Protein AF-A0A919ZHT2-F1 (afdb_monomer_lite)

pLDDT: mean 91.33, std 4.39, range [69.31, 95.06]

Structure (mmCIF, N/CA/C/O backbone):
data_AF-A0A919ZHT2-F1
#
_entry.id   AF-A0A919ZHT2-F1
#
loop_
_atom_site.group_PDB
_atom_site.id
_atom_site.type_symbol
_atom_site.label_atom_id
_atom_site.label_alt_id
_atom_site.label_comp_id
_atom_site.label_asym_id
_atom_site.label_entity_id
_atom_site.label_seq_id
_atom_site.pdbx_PDB_ins_code
_atom_site.Cartn_x
_atom_site.Cartn_y
_atom_site.Cartn_z
_atom_site.occupancy
_atom_site.B_iso_or_equiv
_atom_site.auth_seq_id
_atom_site.auth_comp_id
_atom_site.auth_asym_id
_atom_site.auth_atom_id
_atom_site.pdbx_PDB_model_num
ATOM 1 N N . MET A 1 1 ? -2.912 8.154 2.592 1.00 90.12 1 MET A N 1
ATOM 2 C CA . MET A 1 1 ? -4.132 7.624 1.928 1.00 90.12 1 MET A CA 1
ATOM 3 C C . MET A 1 1 ? -4.386 6.206 2.411 1.00 90.12 1 MET A C 1
ATOM 5 O O . MET A 1 1 ? -3.441 5.595 2.908 1.00 90.12 1 MET A O 1
ATOM 9 N N . LYS A 1 2 ? -5.602 5.668 2.299 1.00 94.19 2 LYS A N 1
ATOM 10 C CA . LYS A 1 2 ? -5.851 4.268 2.691 1.00 94.19 2 LYS A CA 1
ATOM 11 C C . LYS A 1 2 ? -5.399 3.309 1.589 1.00 94.19 2 LYS A C 1
ATOM 13 O O . LYS A 1 2 ? -5.570 3.604 0.409 1.00 94.19 2 LYS A O 1
ATOM 18 N N . LEU A 1 3 ? -4.859 2.143 1.956 1.00 93.44 3 LEU A N 1
ATOM 19 C CA . LEU A 1 3 ? -4.460 1.121 0.975 1.00 93.44 3 LEU A CA 1
ATOM 20 C C . LEU A 1 3 ? -5.641 0.702 0.081 1.00 93.44 3 LEU A C 1
ATOM 22 O O . LEU A 1 3 ? -5.465 0.517 -1.121 1.00 93.44 3 LEU A O 1
ATOM 26 N N . GLN A 1 4 ? -6.854 0.641 0.637 1.00 95.06 4 GLN A N 1
ATOM 27 C CA . GLN A 1 4 ? -8.082 0.395 -0.125 1.00 95.06 4 GLN A CA 1
ATOM 28 C C . GLN A 1 4 ? -8.308 1.404 -1.266 1.00 95.06 4 GLN A C 1
ATOM 30 O O . GLN A 1 4 ? -8.708 1.013 -2.360 1.00 95.06 4 GLN A O 1
ATOM 35 N N . GLU A 1 5 ? -8.035 2.690 -1.040 1.00 94.50 5 GLU A N 1
ATOM 36 C CA . GLU A 1 5 ? -8.185 3.730 -2.067 1.00 94.50 5 GLU A CA 1
ATOM 37 C C . GLU A 1 5 ? -7.198 3.502 -3.214 1.00 94.50 5 GLU A C 1
ATOM 39 O O . GLU A 1 5 ? -7.571 3.603 -4.380 1.00 94.50 5 GLU A O 1
ATOM 44 N N . LEU A 1 6 ? -5.960 3.126 -2.883 1.00 91.62 6 LEU A N 1
ATOM 45 C CA 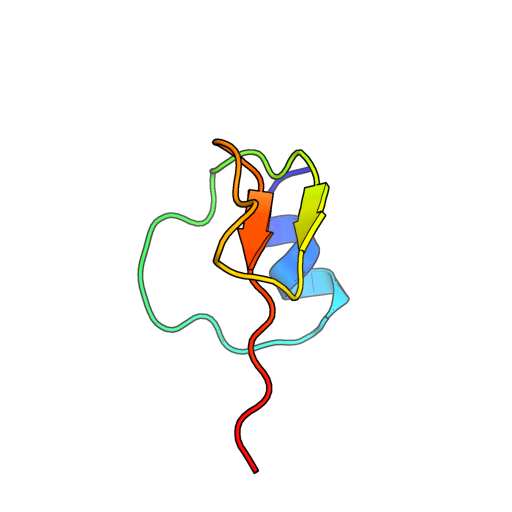. LEU A 1 6 ? -4.920 2.840 -3.868 1.00 91.62 6 LEU A CA 1
ATOM 46 C C . LEU A 1 6 ? -5.265 1.602 -4.711 1.00 91.62 6 LEU A C 1
ATOM 48 O O . LEU A 1 6 ? -5.124 1.629 -5.932 1.00 91.62 6 LEU A O 1
ATOM 52 N N . ILE A 1 7 ? -5.762 0.537 -4.074 1.00 93.50 7 ILE A N 1
ATOM 53 C CA . ILE A 1 7 ? -6.219 -0.683 -4.760 1.00 93.50 7 ILE A CA 1
ATOM 54 C C . ILE A 1 7 ? -7.328 -0.352 -5.765 1.00 93.50 7 ILE A C 1
ATOM 56 O O . ILE A 1 7 ? -7.266 -0.787 -6.917 1.00 93.50 7 ILE A O 1
ATOM 60 N N . ASN A 1 8 ? -8.303 0.455 -5.341 1.00 93.94 8 ASN A N 1
ATOM 61 C CA . ASN A 1 8 ? -9.417 0.873 -6.185 1.00 93.94 8 ASN A CA 1
ATOM 62 C C . ASN A 1 8 ? -8.958 1.759 -7.350 1.00 93.94 8 ASN A C 1
ATOM 64 O O . ASN A 1 8 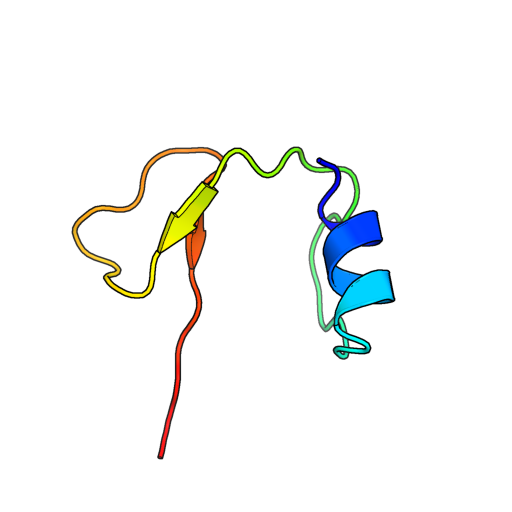? -9.450 1.588 -8.456 1.00 93.94 8 ASN A O 1
ATOM 68 N N . GLN A 1 9 ? -8.010 2.677 -7.138 1.00 94.12 9 GLN A N 1
ATOM 69 C CA . GLN A 1 9 ? -7.501 3.557 -8.198 1.00 94.12 9 GLN A CA 1
ATOM 70 C C . GLN A 1 9 ? -6.665 2.814 -9.246 1.00 94.12 9 GLN A C 1
ATOM 72 O O . GLN A 1 9 ? -6.732 3.139 -10.429 1.00 94.12 9 GLN A O 1
ATOM 77 N N . LEU A 1 10 ? -5.870 1.829 -8.822 1.00 91.12 10 LEU A N 1
ATOM 78 C CA . LEU A 1 10 ? -4.983 1.077 -9.713 1.00 91.12 10 LEU A CA 1
ATOM 79 C C . LEU A 1 10 ? -5.663 -0.136 -10.366 1.00 91.12 10 LEU A C 1
ATOM 81 O O . LEU A 1 10 ? -5.039 -0.804 -11.187 1.00 91.12 10 LEU A O 1
ATOM 85 N N . HIS A 1 11 ? -6.913 -0.439 -9.993 1.00 93.00 11 HIS A N 1
ATOM 86 C CA . HIS A 1 11 ? -7.643 -1.640 -10.417 1.00 93.00 11 HIS A CA 1
ATOM 87 C C . HIS A 1 11 ? -6.824 -2.933 -10.245 1.00 93.00 11 HIS A C 1
ATOM 89 O O . HIS A 1 11 ? -6.837 -3.823 -11.099 1.00 93.00 11 HIS A O 1
ATOM 95 N N . VAL A 1 12 ? -6.090 -3.046 -9.135 1.00 90.94 12 VAL A N 1
ATOM 96 C CA . VAL A 1 12 ? -5.267 -4.226 -8.841 1.00 90.94 12 VAL A CA 1
ATOM 97 C C . VAL A 1 12 ? -6.037 -5.242 -8.008 1.00 90.94 12 VAL A C 1
ATOM 99 O O . VAL A 1 12 ? -6.901 -4.903 -7.202 1.00 90.94 12 VAL A O 1
ATOM 102 N N . LYS A 1 13 ? -5.697 -6.522 -8.166 1.00 94.25 13 LYS A N 1
ATOM 103 C CA . LYS A 1 13 ? -6.252 -7.584 -7.327 1.00 94.25 13 LYS A CA 1
ATOM 104 C C . LYS A 1 13 ? -5.552 -7.599 -5.968 1.00 94.25 13 LYS A C 1
ATOM 106 O O . LYS A 1 13 ? -4.333 -7.732 -5.896 1.00 94.25 13 LYS A O 1
ATOM 111 N N . HIS A 1 14 ? -6.335 -7.530 -4.899 1.00 92.75 14 HIS A N 1
ATOM 112 C CA . HIS A 1 14 ? -5.861 -7.748 -3.537 1.00 92.75 14 HIS A CA 1
ATOM 113 C C . HIS A 1 14 ? -5.943 -9.237 -3.174 1.00 92.75 14 HIS A C 1
ATOM 115 O O . HIS A 1 14 ? -6.980 -9.868 -3.386 1.00 92.75 14 HIS A O 1
ATOM 121 N N . THR A 1 15 ? -4.855 -9.802 -2.646 1.00 94.38 15 THR A N 1
ATOM 122 C CA . THR A 1 15 ? -4.763 -11.243 -2.352 1.00 94.38 15 THR A CA 1
ATOM 123 C C . THR A 1 15 ? -4.980 -11.555 -0.873 1.00 94.38 15 THR A C 1
ATOM 125 O O . THR A 1 15 ? -5.748 -12.460 -0.560 1.00 94.38 15 THR A O 1
ATOM 128 N N . ASN A 1 16 ? -4.312 -10.843 0.042 1.00 93.56 16 ASN A N 1
ATOM 129 C CA . ASN A 1 16 ? -4.460 -11.020 1.490 1.00 93.56 16 ASN A CA 1
ATOM 130 C C . ASN A 1 16 ? -4.051 -9.752 2.258 1.00 93.56 16 ASN A C 1
ATOM 132 O O . ASN A 1 16 ? -3.410 -8.875 1.687 1.00 93.56 16 ASN A O 1
ATOM 136 N N . GLY A 1 17 ? -4.360 -9.716 3.558 1.00 92.88 17 GLY A N 1
ATOM 137 C CA . GLY A 1 17 ? -3.958 -8.639 4.466 1.00 92.88 17 GLY A CA 1
ATOM 138 C C . GLY A 1 17 ? -5.073 -7.632 4.747 1.00 92.88 17 GLY A C 1
ATOM 139 O O . GLY A 1 17 ? -6.179 -7.746 4.222 1.00 92.88 17 GLY A O 1
ATOM 140 N N . ASP A 1 18 ? -4.788 -6.670 5.623 1.00 94.00 18 ASP A N 1
ATOM 141 C CA . ASP A 1 18 ? -5.710 -5.579 5.944 1.00 94.00 18 ASP A CA 1
ATOM 142 C C . ASP A 1 18 ? -5.543 -4.421 4.947 1.00 94.00 18 ASP A C 1
ATOM 144 O O . ASP A 1 18 ? -4.433 -3.949 4.694 1.00 94.00 18 ASP A O 1
ATOM 148 N N . THR A 1 19 ? -6.656 -3.940 4.393 1.00 94.25 19 THR A N 1
ATOM 149 C CA . THR A 1 19 ? -6.697 -2.798 3.468 1.00 94.25 19 THR A CA 1
ATOM 150 C C . THR A 1 19 ? -6.982 -1.467 4.164 1.00 94.25 19 THR A C 1
ATOM 152 O O . THR A 1 19 ? -6.869 -0.414 3.530 1.00 94.25 19 THR A O 1
ATOM 155 N N . ASN A 1 20 ? -7.325 -1.477 5.455 1.00 95.00 20 ASN A N 1
ATOM 156 C CA . ASN A 1 20 ? -7.572 -0.279 6.262 1.00 95.00 20 ASN A CA 1
ATOM 157 C C . ASN A 1 20 ? -6.283 0.319 6.867 1.00 95.00 20 ASN A C 1
ATOM 159 O O . ASN A 1 20 ? -6.303 1.005 7.892 1.00 95.00 20 ASN A O 1
ATOM 163 N N . VAL A 1 21 ? -5.144 0.105 6.215 1.00 93.38 21 VAL A N 1
ATOM 164 C CA . VAL A 1 21 ? -3.851 0.664 6.625 1.00 93.38 21 VAL A CA 1
ATOM 165 C C . VAL A 1 21 ? -3.579 1.998 5.933 1.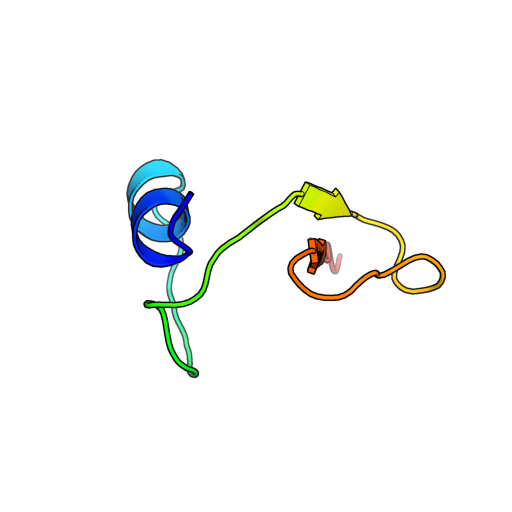00 93.38 21 VAL A C 1
ATOM 167 O O . VAL A 1 21 ? -4.027 2.238 4.808 1.00 93.38 21 VAL A O 1
ATOM 170 N N . GLU A 1 22 ? -2.852 2.887 6.611 1.00 94.75 22 GLU A N 1
ATOM 171 C CA . GLU A 1 22 ? -2.359 4.120 5.997 1.00 94.75 22 GLU A CA 1
ATOM 172 C C . GLU A 1 22 ? -1.105 3.860 5.165 1.00 94.75 22 GLU A C 1
ATOM 174 O O . GLU A 1 22 ? -0.147 3.233 5.617 1.00 94.75 22 GLU A O 1
ATOM 179 N N . VAL A 1 23 ? -1.112 4.399 3.951 1.00 92.94 23 VAL A N 1
ATOM 180 C CA . VAL A 1 23 ? 0.037 4.452 3.053 1.00 92.94 23 VAL A CA 1
ATOM 181 C C . VAL A 1 23 ? 0.622 5.860 3.103 1.00 92.94 23 VAL A C 1
ATOM 183 O O . VAL A 1 23 ? -0.081 6.839 2.814 1.00 92.94 23 VAL A O 1
ATOM 186 N N . SER A 1 24 ? 1.903 5.943 3.470 1.00 92.94 24 SER A N 1
ATOM 187 C CA . SER A 1 24 ? 2.677 7.185 3.606 1.00 92.94 24 SER A CA 1
ATOM 188 C C . SER A 1 24 ? 3.649 7.431 2.444 1.00 92.94 24 SER A C 1
ATOM 190 O O . SER A 1 24 ? 4.125 8.550 2.272 1.00 92.94 24 SER A O 1
ATOM 192 N N . GLY A 1 25 ? 3.924 6.416 1.620 1.00 91.62 25 GLY A N 1
ATOM 193 C CA . GLY A 1 25 ? 4.794 6.531 0.450 1.00 91.62 25 GLY A CA 1
ATOM 194 C C . GLY A 1 25 ? 4.894 5.234 -0.350 1.00 91.62 25 GLY A C 1
ATOM 195 O O . GLY A 1 25 ? 4.343 4.208 0.049 1.00 91.62 25 GLY A O 1
ATOM 196 N N . VAL A 1 26 ? 5.614 5.279 -1.472 1.00 89.88 26 VAL A N 1
ATOM 197 C CA . VAL A 1 26 ? 5.862 4.131 -2.360 1.00 89.88 26 VAL A CA 1
ATOM 198 C C . VAL A 1 26 ? 7.368 3.984 -2.593 1.00 89.88 26 VAL A C 1
ATOM 200 O O . VAL A 1 26 ? 8.062 4.981 -2.779 1.00 89.88 26 VAL A O 1
ATOM 203 N N . SER A 1 27 ? 7.875 2.751 -2.598 1.00 92.69 27 SER A N 1
ATOM 204 C CA . SER A 1 27 ? 9.262 2.418 -2.945 1.00 92.69 27 SER A CA 1
ATOM 205 C C . SER A 1 27 ? 9.309 1.242 -3.919 1.00 92.69 27 SER A C 1
ATOM 207 O O . SER A 1 27 ? 8.449 0.368 -3.881 1.00 92.69 27 SER A O 1
ATOM 209 N N . ILE A 1 28 ? 10.342 1.199 -4.763 1.00 92.44 28 ILE A N 1
ATOM 210 C CA . ILE A 1 28 ? 10.715 0.026 -5.578 1.00 92.44 28 ILE A CA 1
ATOM 211 C C . ILE A 1 28 ? 11.960 -0.692 -5.031 1.00 92.44 28 ILE A C 1
ATOM 213 O O . ILE A 1 28 ? 12.329 -1.761 -5.507 1.00 92.44 28 ILE A O 1
ATOM 217 N N . HIS A 1 29 ? 12.617 -0.104 -4.027 1.00 92.00 29 HIS A N 1
ATOM 218 C CA . HIS A 1 29 ? 13.811 -0.647 -3.386 1.00 92.00 29 HIS A CA 1
ATOM 219 C C . HIS A 1 29 ? 13.429 -1.182 -2.009 1.00 92.00 29 HIS A C 1
ATOM 221 O O . HIS A 1 29 ? 12.960 -0.432 -1.147 1.00 92.00 29 HIS A O 1
ATOM 227 N N . SER A 1 30 ? 13.630 -2.479 -1.789 1.00 89.44 30 SER A N 1
ATOM 228 C CA . SER A 1 30 ? 13.287 -3.123 -0.520 1.00 89.44 30 SER A CA 1
ATOM 229 C C . SER A 1 30 ? 14.233 -2.730 0.617 1.00 89.44 30 SER A C 1
ATOM 231 O O . SER A 1 30 ? 13.808 -2.701 1.769 1.00 89.44 30 SER A O 1
ATOM 233 N N . GLN A 1 31 ? 15.489 -2.374 0.315 1.00 91.06 31 GLN A N 1
ATOM 234 C CA . GLN A 1 31 ? 16.499 -2.067 1.336 1.00 91.06 31 GLN A CA 1
ATOM 235 C C . GLN A 1 31 ? 16.225 -0.762 2.102 1.00 91.06 31 GLN A C 1
ATOM 237 O O . GLN A 1 31 ? 16.801 -0.551 3.165 1.00 91.06 31 GLN A O 1
ATOM 242 N N . THR A 1 32 ? 15.370 0.122 1.578 1.00 86.12 32 THR A N 1
ATOM 243 C CA . THR A 1 32 ? 15.108 1.459 2.143 1.00 86.12 32 THR A CA 1
ATOM 244 C C . THR A 1 32 ? 13.682 1.626 2.672 1.00 86.12 32 THR A C 1
ATOM 246 O O . THR A 1 32 ? 13.227 2.754 2.886 1.00 86.12 32 THR A O 1
ATOM 249 N N . LEU A 1 33 ? 12.960 0.521 2.892 1.00 91.19 33 LEU A N 1
ATOM 250 C CA . LEU A 1 33 ? 11.575 0.564 3.356 1.00 91.19 33 LEU A CA 1
ATOM 251 C C . LEU A 1 33 ? 11.449 1.156 4.759 1.00 91.19 33 LEU A C 1
ATOM 253 O O . LEU A 1 33 ? 12.152 0.774 5.694 1.00 91.19 33 LEU A O 1
ATOM 257 N N . LYS A 1 34 ? 10.485 2.065 4.902 1.00 92.94 34 LYS A N 1
ATOM 258 C CA . LYS A 1 34 ? 10.057 2.630 6.182 1.00 92.94 34 LYS A CA 1
ATOM 259 C C . LYS A 1 34 ? 8.643 2.142 6.512 1.00 92.94 34 LYS A C 1
ATOM 261 O O . LYS A 1 34 ? 7.883 1.83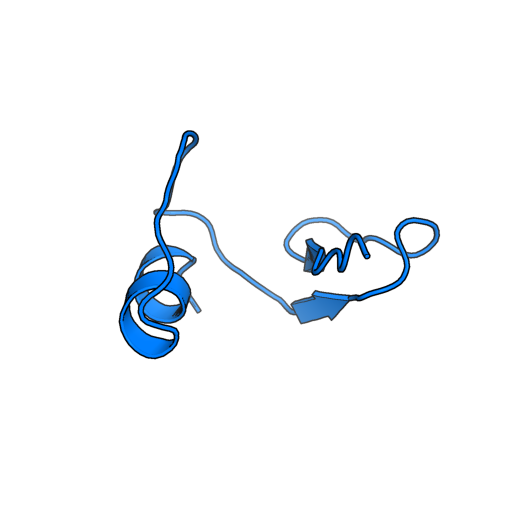8 5.589 1.00 92.94 34 LYS A O 1
ATOM 266 N N . PRO A 1 35 ? 8.247 2.103 7.796 1.00 91.12 35 PRO A N 1
ATOM 267 C CA . PRO A 1 35 ? 6.868 1.803 8.174 1.00 91.12 35 PRO A CA 1
ATOM 268 C C . PRO A 1 35 ? 5.853 2.670 7.407 1.00 91.12 35 PRO A C 1
ATOM 270 O O . PRO A 1 35 ? 6.072 3.866 7.214 1.00 91.12 35 PRO A O 1
ATOM 273 N N . GLY A 1 36 ? 4.769 2.050 6.932 1.00 90.06 36 GLY A N 1
ATOM 274 C CA . GLY A 1 36 ? 3.742 2.704 6.104 1.00 90.06 36 GLY A CA 1
ATOM 275 C C . GLY A 1 36 ? 4.115 2.899 4.624 1.00 90.06 36 GLY A C 1
ATOM 276 O O . GLY A 1 36 ? 3.295 3.397 3.852 1.00 90.06 36 GLY A O 1
ATOM 277 N N . THR A 1 37 ? 5.320 2.496 4.201 1.00 92.94 37 THR A N 1
ATOM 278 C CA . THR A 1 37 ? 5.729 2.541 2.788 1.00 92.94 37 THR A CA 1
ATOM 279 C C . THR A 1 37 ? 5.236 1.305 2.038 1.00 92.94 37 THR A C 1
ATOM 281 O O . THR A 1 37 ? 5.469 0.176 2.466 1.00 92.94 37 THR A O 1
ATOM 284 N N . PHE A 1 38 ? 4.609 1.515 0.885 1.00 89.75 38 PHE A N 1
ATOM 285 C CA . PHE A 1 38 ? 4.209 0.461 -0.041 1.00 89.75 38 PHE A CA 1
ATOM 286 C C . PHE A 1 38 ? 5.393 0.042 -0.929 1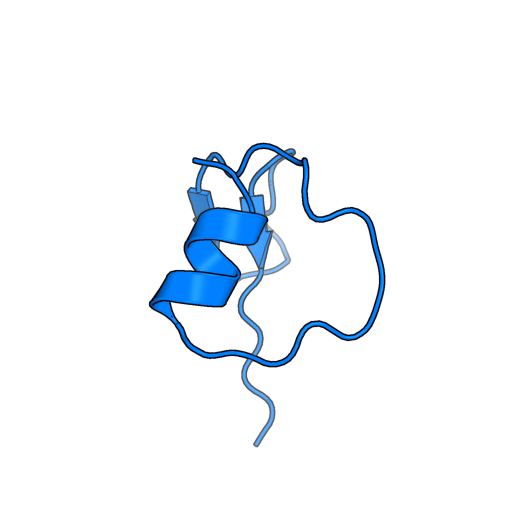.00 89.75 38 PHE A C 1
ATOM 288 O O . PHE A 1 38 ? 5.993 0.890 -1.590 1.00 89.75 38 PHE A O 1
ATOM 295 N N . LEU A 1 39 ? 5.735 -1.251 -0.967 1.00 91.44 39 LEU A N 1
ATOM 296 C CA . LEU A 1 39 ? 6.762 -1.781 -1.872 1.00 91.44 39 LEU A CA 1
ATOM 297 C C . LEU A 1 39 ? 6.123 -2.261 -3.178 1.00 91.44 39 LEU A C 1
ATOM 299 O O . LEU A 1 39 ? 5.345 -3.213 -3.176 1.00 91.44 39 LEU A O 1
ATOM 303 N N . PHE A 1 40 ? 6.510 -1.660 -4.29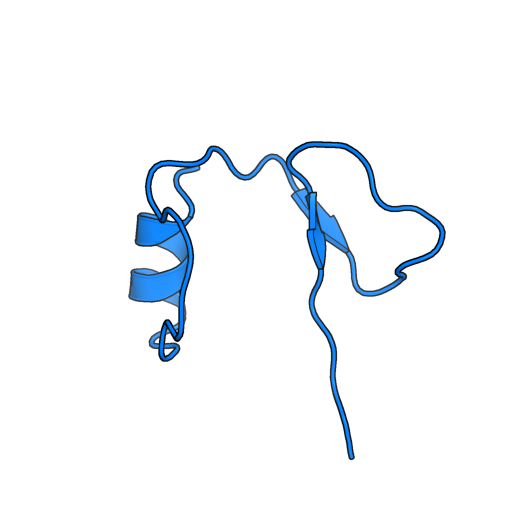8 1.00 89.31 40 PHE A N 1
ATOM 304 C CA . PHE A 1 40 ? 6.196 -2.174 -5.625 1.00 89.31 40 PHE A CA 1
ATOM 305 C C . PHE A 1 40 ? 7.319 -3.100 -6.104 1.00 89.31 40 PHE A C 1
ATOM 307 O O . PHE A 1 40 ? 8.484 -2.706 -6.138 1.00 89.31 40 PHE A O 1
ATOM 314 N N . VAL A 1 41 ? 6.968 -4.326 -6.495 1.00 89.50 41 VAL A N 1
ATOM 315 C CA . VAL A 1 41 ? 7.921 -5.322 -7.000 1.00 89.50 41 VAL A CA 1
ATOM 316 C C . VAL A 1 41 ? 7.499 -5.751 -8.397 1.00 89.50 41 VAL A C 1
ATOM 318 O O . VAL A 1 41 ? 6.418 -6.306 -8.579 1.00 89.50 41 VAL A O 1
ATOM 321 N N . TYR A 1 42 ? 8.375 -5.527 -9.374 1.00 85.75 42 TYR A N 1
ATOM 322 C CA . TYR A 1 42 ? 8.251 -6.116 -10.703 1.00 85.75 42 TYR A CA 1
ATOM 323 C C . TYR A 1 42 ? 9.054 -7.415 -10.756 1.00 85.75 42 TYR A C 1
ATOM 325 O O . TYR A 1 42 ? 10.229 -7.443 -10.387 1.00 85.75 42 TYR A O 1
ATOM 333 N N . ARG A 1 43 ? 8.419 -8.489 -11.224 1.00 79.50 43 ARG A N 1
ATOM 334 C CA . ARG A 1 43 ? 9.073 -9.759 -11.535 1.00 79.50 43 ARG A CA 1
ATOM 335 C C . ARG A 1 43 ? 8.853 -10.031 -13.022 1.00 79.50 43 ARG A C 1
ATOM 337 O O . ARG A 1 43 ? 7.701 -10.078 -13.443 1.00 79.50 43 ARG A O 1
ATOM 344 N N . ALA A 1 44 ? 9.952 -10.128 -13.773 1.00 69.31 44 ALA A N 1
ATOM 345 C CA . ALA A 1 44 ? 9.958 -10.512 -15.184 1.00 69.31 44 ALA A CA 1
ATOM 346 C C . ALA A 1 44 ? 9.638 -12.002 -15.356 1.00 69.31 44 ALA A C 1
ATOM 348 O O . ALA A 1 44 ? 9.978 -12.781 -14.430 1.00 69.31 44 ALA A O 1
#

Foldseek 3Di:
DFQVVVCVVVVDDDDDDDRRAAAPEEDCDPVPDDPNYHHDHDDD

Secondary structure (DSSP, 8-state):
-BHHHHHHHHTPPP-SS-S-PBP-EEES-GGG--TTEEEP----

Radius of gyration: 10.78 Å; chains: 1; bounding box: 26×19×23 Å

Sequence (44 aa):
MKLQELINQLHVKHTNGDTNVEVSGVSIHSQTLKPGTFLFVYRA